Protein AF-A0A934WQ78-F1 (afdb_monomer)

Foldseek 3Di:
DPPAFEWEQDPPPRDIDTDPDQAADPPPRHTDDQQLAKEKEFEEAAPVPQQFWKFKDKQNRTRGTDGGRHIYMYRDHFAKIKIWIHGPPAPAEPIDIDGADNVRRYWYKYWYWDDDPVGIYIYIDGDDPVVRDD

InterPro domains:
  IPR036283 NOB1 zinc finger-like superfamily [SSF144206] (5-31)

pLDDT: mean 84.54, std 11.99, range [36.56, 97.56]

Secondary structure (DSSP, 8-state):
---SEEEEE-TTT--EEEESSSPBPTTT--B----SEEEEEEEPPPTT---PPEEEEETTEEEEEE-TT-EEEEEE-SEEEEEEEEBTTB-EEE-EEEEEBTTB-EEEEEEEEE--SS--EEEEEE--GGGS--

Radius of gyration: 14.73 Å; Cα contacts (8 Å, |Δi|>4): 314; chains: 1; bounding box: 35×26×42 Å

Organism: NCBI:txid2763069

Sequence (134 aa):
MMTGRFRVRCPGCGNVTDINTDIPCPKCGNTLAPMGAEIKLYRMGSPIGVAIGFGVYIDGQPCGHIGNKETVSYSVPFGTHNVRMTAGMSRKCVDMTLTLTPQAPVGYLKAHIKPGFISNTVVIEPAMPQDMPL

Nearest PDB structures (foldseek):
  7pmx-assembly1_A  TM=4.827E-01  e=7.731E-04  Homo sapiens
  7pmw-assembly1_A  TM=5.181E-01  e=2.650E-03  Homo sapiens
  5a9d-assembly1_B  TM=4.648E-01  e=2.964E-03  Mus musculus
  7s8u-assembly1_A  TM=4.771E-01  e=5.188E-03  Equus caballus
  3mn8-assembly4_D  TM=6.178E-01  e=8.065E-02  Drosophila melanogaster

Solvent-accessible surface area (backbone atoms only — not comparable to full-atom values): 7658 Å² total; per-residue (Å²): 131,84,66,54,53,35,32,39,61,37,88,89,77,61,52,66,44,76,49,95,62,87,51,50,37,94,87,77,62,50,78,51,71,80,47,77,17,37,40,38,39,29,29,50,67,50,95,79,72,60,65,70,50,29,42,33,25,52,72,86,39,79,62,55,70,47,44,61,62,34,41,39,32,36,45,35,62,66,44,77,45,40,41,42,55,37,46,84,93,36,76,44,50,47,62,36,75,50,73,31,39,94,92,46,32,66,47,39,32,35,31,40,77,46,85,45,99,90,54,49,29,38,40,44,43,84,46,52,78,90,73,50,71,113

Mean predicted aligned error: 6.13 Å

Structure (mmCIF, N/CA/C/O backbone):
data_AF-A0A934WQ78-F1
#
_entry.id   AF-A0A934WQ78-F1
#
loop_
_atom_site.group_PDB
_atom_site.id
_atom_site.type_symbol
_atom_site.label_atom_id
_atom_site.label_alt_id
_atom_site.label_comp_id
_atom_site.label_asym_id
_atom_site.label_entity_id
_atom_site.label_seq_id
_atom_site.pdbx_PDB_ins_code
_atom_site.Cartn_x
_atom_site.Cartn_y
_atom_site.Cartn_z
_atom_site.occupancy
_atom_site.B_iso_or_equiv
_atom_site.auth_seq_id
_atom_site.auth_comp_id
_atom_site.auth_asym_id
_atom_site.auth_atom_id
_atom_site.pdbx_PDB_model_num
ATOM 1 N N . MET A 1 1 ? 7.149 8.911 15.509 1.00 36.56 1 MET A N 1
ATOM 2 C CA . MET A 1 1 ? 6.614 9.827 14.478 1.00 36.56 1 MET A CA 1
ATOM 3 C C . MET A 1 1 ? 6.468 9.019 13.201 1.00 36.56 1 MET A C 1
ATOM 5 O O . MET A 1 1 ? 7.441 8.395 12.806 1.00 36.56 1 MET A O 1
ATOM 9 N N . MET A 1 2 ? 5.264 8.922 12.633 1.00 42.88 2 MET A N 1
ATOM 10 C CA . MET A 1 2 ? 5.038 8.208 11.371 1.00 42.88 2 MET A CA 1
ATOM 11 C C . MET A 1 2 ? 5.543 9.095 10.226 1.00 42.88 2 MET A C 1
ATOM 13 O O . MET A 1 2 ? 4.845 10.001 9.787 1.00 42.88 2 MET A O 1
ATOM 17 N N . THR A 1 3 ? 6.790 8.907 9.804 1.00 47.00 3 THR A N 1
ATOM 18 C CA . THR A 1 3 ? 7.334 9.532 8.592 1.00 47.00 3 THR A CA 1
ATOM 19 C C . THR A 1 3 ? 6.985 8.615 7.419 1.00 47.00 3 THR A C 1
ATOM 21 O O . THR A 1 3 ? 7.564 7.545 7.257 1.00 47.00 3 THR A O 1
ATOM 24 N N . GLY A 1 4 ? 5.902 8.953 6.717 1.00 57.88 4 GLY A N 1
ATOM 25 C CA . GLY A 1 4 ? 5.322 8.171 5.622 1.00 57.88 4 GLY A CA 1
ATOM 26 C C . GLY A 1 4 ? 3.811 8.394 5.528 1.00 57.88 4 GLY A C 1
ATOM 27 O O . GLY A 1 4 ? 3.162 8.664 6.539 1.00 57.88 4 GLY A O 1
ATOM 28 N N . ARG A 1 5 ? 3.225 8.310 4.325 1.00 77.44 5 ARG A N 1
ATOM 29 C CA . ARG A 1 5 ? 1.763 8.431 4.175 1.00 77.44 5 ARG A CA 1
ATOM 30 C C . ARG A 1 5 ? 1.091 7.200 4.775 1.00 77.44 5 ARG A C 1
ATOM 32 O O . ARG A 1 5 ? 1.365 6.089 4.327 1.00 77.44 5 ARG A O 1
ATOM 39 N N . PHE A 1 6 ? 0.206 7.388 5.750 1.00 84.06 6 PHE A N 1
ATOM 40 C CA . PHE A 1 6 ? -0.588 6.307 6.330 1.00 84.06 6 PHE A CA 1
ATOM 41 C C . PHE A 1 6 ? -1.991 6.319 5.740 1.00 84.06 6 PHE A C 1
ATOM 43 O O . PHE A 1 6 ? -2.720 7.301 5.844 1.00 84.06 6 PHE A O 1
ATOM 50 N N . ARG A 1 7 ? -2.369 5.223 5.097 1.00 87.19 7 ARG A N 1
ATOM 51 C CA . ARG A 1 7 ? -3.597 5.097 4.334 1.00 87.19 7 ARG A CA 1
ATOM 52 C C . ARG A 1 7 ? -4.505 4.058 4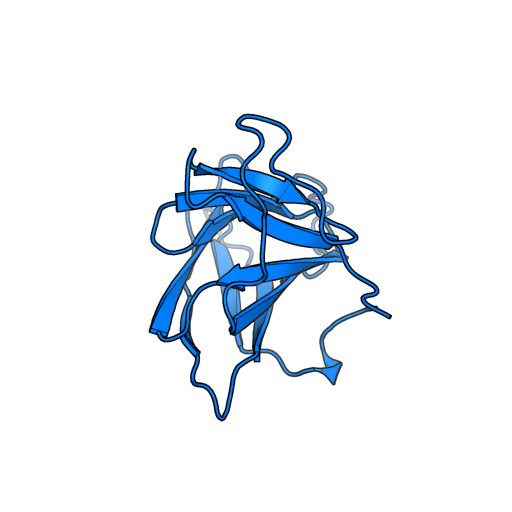.958 1.00 87.19 7 ARG A C 1
ATOM 54 O O . ARG A 1 7 ? -4.098 2.941 5.274 1.00 87.19 7 ARG A O 1
ATOM 61 N N . VAL A 1 8 ? -5.773 4.418 5.080 1.00 85.56 8 VAL A N 1
ATOM 62 C CA . VAL A 1 8 ? -6.810 3.540 5.611 1.00 85.56 8 VAL A CA 1
ATOM 63 C C . VAL A 1 8 ? -7.978 3.476 4.642 1.00 85.56 8 VAL A C 1
ATOM 65 O O . VAL A 1 8 ? -8.374 4.473 4.029 1.00 85.56 8 VAL A O 1
ATOM 68 N N . ARG A 1 9 ? -8.541 2.278 4.499 1.00 85.12 9 ARG A N 1
ATOM 69 C CA . ARG A 1 9 ? -9.822 2.082 3.831 1.00 85.12 9 ARG A CA 1
ATOM 70 C C . ARG A 1 9 ? -10.921 2.122 4.885 1.00 85.12 9 ARG A C 1
ATOM 72 O O . ARG A 1 9 ? -10.943 1.296 5.789 1.00 85.12 9 ARG A O 1
ATOM 79 N N . CYS A 1 10 ? -11.836 3.078 4.765 1.00 85.12 10 CYS A N 1
ATOM 80 C CA . CYS A 1 10 ? -12.954 3.222 5.686 1.00 85.12 10 CYS A CA 1
ATOM 81 C C . CYS A 1 10 ? -13.826 1.956 5.672 1.00 85.12 10 CYS A C 1
ATOM 83 O O . CYS A 1 10 ? -14.354 1.617 4.608 1.00 85.12 10 CYS A O 1
ATOM 85 N N . PRO A 1 11 ? -14.054 1.296 6.821 1.00 81.75 11 PRO A N 1
ATOM 86 C CA . PRO A 1 11 ? -14.881 0.092 6.874 1.00 81.75 11 PRO A CA 1
ATOM 87 C C . PRO A 1 11 ? -16.362 0.379 6.587 1.00 81.75 11 PRO A C 1
ATOM 89 O O . PRO A 1 11 ? -17.069 -0.499 6.111 1.00 81.75 11 PRO A O 1
ATOM 92 N N . GLY A 1 12 ? -16.835 1.607 6.834 1.00 83.31 12 GLY A N 1
ATOM 93 C CA . GLY A 1 12 ? -18.240 1.966 6.624 1.00 83.31 12 GLY A CA 1
ATOM 94 C C . GLY A 1 12 ? -18.614 2.252 5.171 1.00 83.31 12 GLY A C 1
ATOM 95 O O . GLY A 1 12 ? -19.655 1.804 4.709 1.00 83.31 12 GLY A O 1
ATOM 96 N N . CYS A 1 13 ? -17.785 3.009 4.444 1.00 86.06 13 CYS A N 1
ATOM 97 C CA . CYS A 1 13 ? -18.115 3.455 3.081 1.00 86.06 13 CYS A CA 1
ATOM 98 C C . CYS A 1 13 ? -17.091 3.053 2.010 1.00 86.06 13 CYS A C 1
ATOM 100 O O . CYS A 1 13 ? -17.236 3.434 0.846 1.00 86.06 13 CYS A O 1
A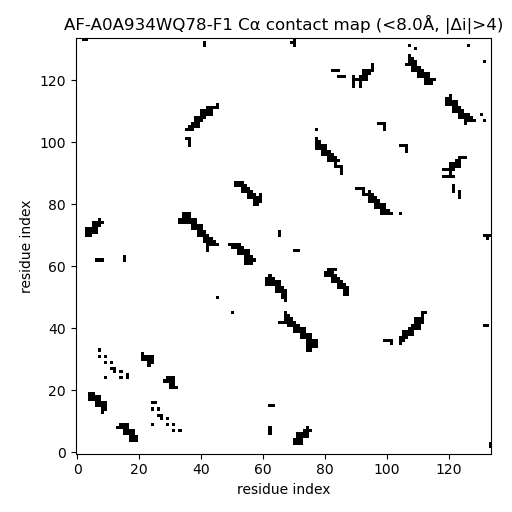TOM 102 N N . GLY A 1 14 ? -16.024 2.345 2.392 1.00 84.75 14 GLY A N 1
ATOM 103 C CA . GLY A 1 14 ? -14.955 1.913 1.490 1.00 84.75 14 GLY A CA 1
ATOM 104 C C . GLY A 1 14 ? -14.039 3.031 0.987 1.00 84.75 14 GLY A C 1
ATOM 105 O O . GLY A 1 14 ? -13.151 2.745 0.186 1.00 84.75 14 GLY A O 1
ATOM 106 N N . ASN A 1 15 ? -14.231 4.283 1.427 1.00 86.88 15 ASN A N 1
ATOM 107 C CA . ASN A 1 15 ? -13.386 5.403 1.020 1.00 86.88 15 ASN A CA 1
ATOM 108 C C . ASN A 1 15 ? -11.943 5.191 1.477 1.00 86.88 15 ASN A C 1
ATOM 110 O O . ASN A 1 15 ? -11.701 4.868 2.637 1.00 86.88 15 ASN A O 1
ATOM 114 N N . VAL A 1 16 ? -10.999 5.428 0.579 1.00 86.12 16 VAL A N 1
ATOM 115 C CA . VAL A 1 16 ? -9.572 5.357 0.873 1.00 86.12 16 VAL A CA 1
ATOM 116 C C . VAL A 1 16 ? -9.080 6.765 1.153 1.00 86.12 16 VAL A C 1
ATOM 118 O O . VAL A 1 16 ? -9.285 7.658 0.335 1.00 86.12 16 VAL A O 1
ATOM 121 N N . THR A 1 17 ? -8.453 6.971 2.305 1.00 84.81 17 THR A N 1
ATOM 122 C CA . THR A 1 17 ? -7.926 8.281 2.683 1.00 84.81 17 THR A CA 1
ATOM 123 C C . THR A 1 17 ? -6.577 8.138 3.357 1.00 84.81 17 THR A C 1
ATOM 125 O O . THR A 1 17 ? -6.329 7.170 4.079 1.00 84.81 17 THR A O 1
ATOM 128 N N . ASP A 1 18 ? -5.724 9.123 3.112 1.00 82.56 18 ASP A N 1
ATOM 129 C CA . ASP A 1 18 ? -4.514 9.312 3.892 1.00 82.56 18 ASP A CA 1
ATOM 130 C C . ASP A 1 18 ? -4.929 9.984 5.211 1.00 82.56 18 ASP A C 1
ATOM 132 O O . ASP A 1 18 ? -5.751 10.907 5.208 1.00 82.56 18 ASP A O 1
ATOM 136 N N . ILE A 1 19 ? -4.428 9.485 6.336 1.00 73.56 19 ILE A N 1
ATOM 137 C CA . ILE A 1 19 ? -4.666 10.042 7.668 1.00 73.56 19 ILE A CA 1
ATOM 138 C C . ILE A 1 19 ? -3.325 10.354 8.321 1.00 73.56 19 ILE A C 1
ATOM 140 O O . ILE A 1 19 ? -2.372 9.590 8.202 1.00 73.56 19 ILE A O 1
ATOM 144 N N . ASN A 1 20 ? -3.269 11.480 9.027 1.00 63.34 20 ASN A N 1
ATOM 145 C CA . ASN A 1 20 ? -2.114 11.844 9.849 1.00 63.34 20 ASN A CA 1
ATOM 146 C C . ASN A 1 20 ? -2.401 11.691 11.354 1.00 63.34 20 ASN A C 1
ATOM 148 O O . ASN A 1 20 ? -1.456 11.664 12.135 1.00 63.34 20 ASN A O 1
ATOM 152 N N . THR A 1 21 ? -3.675 11.564 11.749 1.00 57.00 21 THR A N 1
ATOM 153 C CA . THR A 1 21 ? -4.196 11.391 13.123 1.00 57.00 21 THR A CA 1
ATOM 154 C C . THR A 1 21 ? -5.662 10.901 13.071 1.00 57.00 21 THR A C 1
ATOM 156 O O . THR A 1 21 ? -6.194 10.747 11.969 1.00 57.00 21 THR A O 1
ATOM 159 N N . ASP A 1 22 ? -6.302 10.655 14.228 1.00 61.19 22 ASP A N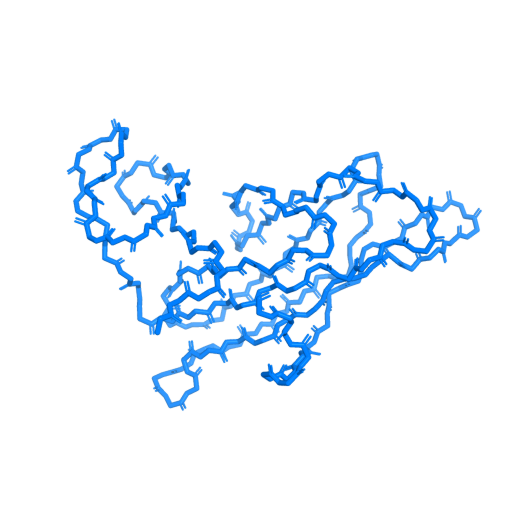 1
ATOM 160 C CA . ASP A 1 22 ? -7.686 10.160 14.439 1.00 61.19 22 ASP A CA 1
ATOM 161 C C . ASP A 1 22 ? -8.795 11.059 13.840 1.00 61.19 22 ASP A C 1
ATOM 163 O O . ASP A 1 22 ? -9.633 11.631 14.540 1.00 61.19 22 ASP A O 1
ATOM 167 N N . ILE A 1 23 ? -8.803 11.218 12.519 1.00 70.94 23 ILE A N 1
ATOM 168 C CA . ILE A 1 23 ? -9.765 12.041 11.788 1.00 70.94 23 ILE A CA 1
ATOM 169 C C . ILE A 1 23 ? -10.908 11.137 11.294 1.00 70.94 23 ILE A C 1
ATOM 171 O O . ILE A 1 23 ? -10.651 10.053 10.755 1.00 70.94 23 ILE A O 1
ATOM 175 N N . PRO A 1 24 ? -12.182 11.546 11.446 1.00 80.75 24 PRO A N 1
ATOM 176 C CA . PRO A 1 24 ? -13.303 10.816 10.870 1.00 80.75 24 PRO A CA 1
ATOM 177 C C . PRO A 1 24 ? -13.200 10.755 9.342 1.00 80.75 24 PRO A C 1
ATOM 179 O O . PRO A 1 24 ? -12.628 11.623 8.686 1.00 80.75 24 PRO A O 1
ATOM 182 N N . CYS A 1 25 ? -13.791 9.724 8.747 1.00 84.00 25 CYS A N 1
ATOM 183 C CA . CYS A 1 25 ? -13.803 9.542 7.307 1.00 84.00 25 CYS A CA 1
ATOM 184 C C . CYS A 1 25 ? -14.403 10.777 6.615 1.00 84.00 25 CYS A C 1
ATOM 186 O O . CYS A 1 25 ? -15.568 11.089 6.870 1.00 84.00 25 CYS A O 1
ATOM 188 N N . PRO A 1 26 ? -13.692 11.421 5.670 1.00 83.06 26 PRO A N 1
ATOM 189 C CA . PRO A 1 26 ? -14.173 12.649 5.033 1.00 83.06 26 PRO A CA 1
ATOM 190 C C . PRO A 1 26 ? -15.435 12.434 4.187 1.00 83.06 26 PRO A C 1
ATOM 192 O O . PRO A 1 26 ? -16.119 13.390 3.843 1.00 83.06 26 PRO A O 1
ATOM 195 N N . LYS A 1 27 ? -15.752 11.178 3.839 1.00 86.31 27 LYS A N 1
ATOM 196 C CA . LYS A 1 27 ? -16.919 10.830 3.024 1.00 86.31 27 LYS A CA 1
ATOM 197 C C . LYS A 1 27 ? -18.172 10.529 3.847 1.00 86.31 27 LYS A C 1
ATOM 199 O O . LYS A 1 27 ? -19.263 10.877 3.416 1.00 86.31 27 LYS A O 1
ATOM 204 N N . CYS A 1 28 ? -18.041 9.832 4.976 1.00 87.94 28 CYS A N 1
ATOM 205 C CA . CYS A 1 28 ? -19.201 9.331 5.726 1.00 87.94 28 CYS A CA 1
ATOM 206 C C . CYS A 1 28 ? -19.179 9.647 7.227 1.00 87.94 28 CYS A C 1
ATOM 208 O O . CYS A 1 28 ? -20.071 9.205 7.938 1.00 87.94 28 CYS A O 1
ATOM 210 N N . GLY A 1 29 ? -18.162 10.353 7.728 1.00 83.44 29 GLY A N 1
ATOM 211 C CA . GLY A 1 29 ? -18.065 10.768 9.131 1.00 83.44 29 GLY A CA 1
ATOM 212 C C . GLY A 1 29 ? -17.684 9.668 10.127 1.00 83.44 29 GLY A C 1
ATOM 213 O O . GLY A 1 29 ? -17.452 9.974 11.291 1.00 83.44 29 GLY A O 1
ATOM 214 N N . ASN A 1 30 ? -17.570 8.405 9.701 1.00 84.31 30 ASN A N 1
ATOM 215 C CA . ASN A 1 30 ? -17.193 7.310 10.601 1.00 84.31 30 ASN A CA 1
ATOM 216 C C . ASN A 1 30 ? -15.765 7.474 11.116 1.00 84.31 30 ASN A C 1
ATOM 218 O O . ASN A 1 30 ? -14.855 7.725 10.325 1.00 84.31 30 ASN A O 1
ATOM 222 N N . THR A 1 31 ? -15.555 7.237 12.407 1.00 78.75 31 THR A N 1
ATOM 223 C CA . THR A 1 31 ? -14.221 7.207 13.013 1.00 78.75 31 THR A CA 1
ATOM 224 C C . THR A 1 31 ? -13.334 6.184 12.310 1.00 78.75 31 THR A C 1
ATOM 226 O O . THR A 1 31 ? -13.708 5.019 12.147 1.00 78.75 31 THR A O 1
ATOM 229 N N . LEU A 1 32 ? -12.157 6.628 11.874 1.00 76.56 32 LEU A N 1
ATOM 230 C CA . LEU A 1 32 ? -11.143 5.772 11.278 1.00 76.56 32 LEU A CA 1
ATOM 231 C C . L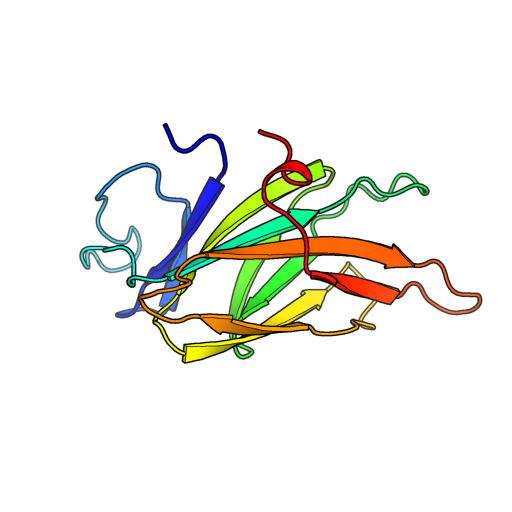EU A 1 32 ? -10.136 5.400 12.361 1.00 76.56 32 LEU A C 1
ATOM 233 O O . LEU A 1 32 ? -9.332 6.231 12.763 1.00 76.56 32 LEU A O 1
ATOM 237 N N . ALA A 1 33 ? -10.193 4.155 12.825 1.00 70.06 33 ALA A N 1
ATOM 238 C CA . ALA A 1 33 ? -9.183 3.591 13.711 1.00 70.06 33 ALA A CA 1
ATOM 239 C C . ALA A 1 33 ? -8.249 2.663 12.913 1.00 70.06 33 ALA A C 1
ATOM 241 O O . ALA A 1 33 ? -8.722 1.970 12.002 1.00 70.06 33 ALA A O 1
ATOM 242 N N . PRO A 1 34 ? -6.945 2.606 13.243 1.00 70.56 34 PRO A N 1
ATOM 243 C CA . PRO A 1 34 ? -6.055 1.582 12.715 1.00 70.56 34 PRO A CA 1
ATOM 244 C C . PRO A 1 34 ? -6.596 0.178 13.023 1.00 70.56 34 PRO A C 1
ATOM 246 O O . PRO A 1 34 ? -6.990 -0.119 14.147 1.00 70.56 34 PRO A O 1
ATOM 249 N N . MET A 1 35 ? -6.598 -0.702 12.025 1.00 79.00 35 MET A N 1
ATOM 250 C CA . MET A 1 35 ? -7.217 -2.034 12.073 1.00 79.00 35 MET A CA 1
ATOM 251 C C . MET A 1 35 ? -6.359 -3.107 12.779 1.00 79.00 35 MET A C 1
ATOM 253 O O . MET A 1 35 ? -6.706 -4.285 12.761 1.00 79.00 35 MET A O 1
ATOM 257 N N . GLY A 1 36 ? -5.261 -2.712 13.428 1.00 82.62 36 GLY A N 1
ATOM 258 C CA . GLY A 1 36 ? -4.396 -3.586 14.230 1.00 82.62 36 GLY A CA 1
ATOM 259 C C . GLY A 1 36 ? -3.137 -4.084 13.517 1.00 82.62 36 GLY A C 1
ATOM 260 O O . GLY A 1 36 ? -2.125 -4.285 14.186 1.00 82.62 36 GLY A O 1
ATOM 261 N N . ALA A 1 37 ? -3.154 -4.204 12.186 1.00 91.75 37 ALA A N 1
ATOM 262 C CA . ALA A 1 37 ? -1.986 -4.557 11.385 1.00 91.75 37 ALA A CA 1
ATOM 263 C C . ALA A 1 37 ? -1.652 -3.483 10.332 1.00 91.75 37 ALA A C 1
ATOM 265 O O . ALA A 1 37 ? -2.476 -2.627 9.981 1.00 91.75 37 ALA A O 1
ATOM 266 N N . GLU A 1 38 ? -0.413 -3.515 9.844 1.00 93.31 38 GLU A N 1
ATOM 267 C CA . GLU A 1 38 ? 0.127 -2.536 8.904 1.00 93.31 38 GLU A CA 1
ATOM 268 C C . GLU A 1 38 ? 0.916 -3.215 7.778 1.00 93.31 38 GLU A C 1
ATOM 270 O O . GLU A 1 38 ? 1.776 -4.059 8.019 1.00 93.31 38 GLU A O 1
ATOM 275 N N . ILE A 1 39 ? 0.674 -2.799 6.536 1.00 95.00 39 ILE A N 1
ATOM 276 C CA . ILE A 1 39 ? 1.525 -3.128 5.388 1.00 95.00 39 ILE A CA 1
ATOM 277 C C . ILE A 1 39 ? 2.291 -1.866 5.003 1.00 95.00 39 ILE A C 1
ATOM 279 O O . ILE A 1 39 ? 1.693 -0.903 4.530 1.00 95.00 39 ILE A O 1
ATOM 283 N N . LYS A 1 40 ? 3.611 -1.861 5.180 1.00 94.56 40 LYS A N 1
ATOM 284 C CA . LYS A 1 40 ? 4.501 -0.807 4.685 1.00 94.56 40 LYS A CA 1
ATOM 285 C C . LYS A 1 40 ? 5.010 -1.194 3.308 1.00 94.56 40 LYS A C 1
ATOM 287 O O . LYS A 1 40 ? 5.734 -2.176 3.169 1.00 94.56 40 LYS A O 1
ATOM 292 N N . LEU A 1 41 ? 4.633 -0.421 2.299 1.00 94.69 41 LEU A N 1
ATOM 293 C CA . LEU A 1 41 ? 5.005 -0.652 0.912 1.00 94.69 41 LEU A CA 1
ATOM 294 C C . LEU A 1 41 ? 5.898 0.483 0.418 1.00 94.69 41 LEU A C 1
ATOM 296 O O . LEU A 1 41 ? 5.449 1.622 0.307 1.00 94.69 41 LEU A O 1
ATOM 300 N N . TYR A 1 42 ? 7.138 0.155 0.074 1.00 93.69 42 TYR A N 1
ATOM 301 C CA . TYR A 1 42 ? 8.067 1.064 -0.586 1.00 93.69 42 TYR A CA 1
ATOM 302 C C . TYR A 1 42 ? 8.086 0.809 -2.093 1.00 93.69 42 TYR A C 1
ATOM 304 O O . TYR A 1 42 ? 8.373 -0.297 -2.555 1.00 93.69 42 TYR A O 1
ATOM 312 N N . ARG A 1 43 ? 7.827 1.841 -2.896 1.00 90.31 43 ARG A N 1
ATOM 313 C CA . ARG A 1 43 ? 8.062 1.777 -4.338 1.00 90.31 43 ARG A CA 1
ATOM 314 C C . ARG A 1 43 ? 9.484 2.222 -4.650 1.00 90.31 43 ARG A C 1
ATOM 316 O O . ARG A 1 43 ? 9.799 3.410 -4.614 1.00 90.31 43 ARG A O 1
ATOM 323 N N . MET A 1 44 ? 10.307 1.275 -5.083 1.00 89.12 44 MET A N 1
ATOM 324 C CA . MET A 1 44 ? 11.654 1.547 -5.563 1.00 89.12 44 MET A CA 1
ATOM 325 C C . MET A 1 44 ? 11.632 2.471 -6.785 1.00 89.12 44 MET A C 1
ATOM 327 O O . MET A 1 44 ? 10.713 2.449 -7.611 1.00 89.12 44 MET A O 1
ATOM 331 N N . GLY A 1 45 ? 12.678 3.289 -6.896 1.00 82.62 45 GLY A N 1
ATOM 332 C CA . GLY A 1 45 ? 12.879 4.166 -8.041 1.00 82.62 45 GLY A CA 1
ATOM 333 C C . GLY A 1 45 ? 12.899 3.390 -9.360 1.00 82.62 45 GLY A C 1
ATOM 334 O O . GLY A 1 45 ? 13.534 2.344 -9.461 1.00 82.62 45 GLY A O 1
ATOM 335 N N . SER A 1 46 ? 12.226 3.914 -10.383 1.00 72.38 46 SER A N 1
ATOM 336 C CA . SER A 1 46 ? 12.284 3.323 -11.721 1.00 72.38 46 SER A CA 1
ATOM 337 C C . SER A 1 46 ? 13.618 3.646 -12.415 1.00 72.38 46 SER A C 1
ATOM 339 O O . SER A 1 46 ? 13.942 4.829 -12.548 1.00 72.38 46 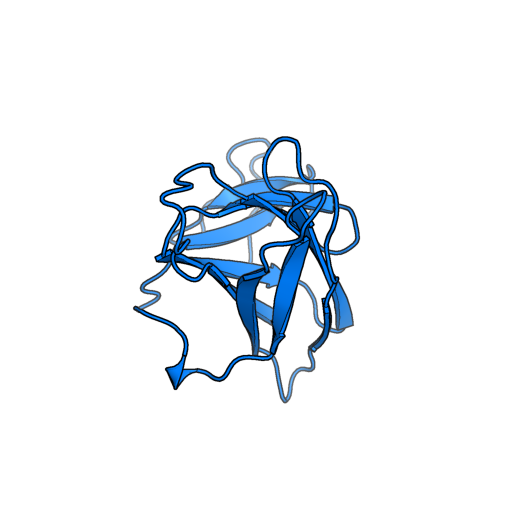SER A O 1
ATOM 341 N N . PRO A 1 47 ? 14.366 2.647 -12.926 1.00 64.56 47 PRO A N 1
ATOM 342 C CA . PRO A 1 47 ? 15.596 2.883 -13.688 1.00 64.56 47 PRO A CA 1
ATOM 343 C C . PRO A 1 47 ? 15.335 3.495 -15.076 1.00 64.56 47 PRO A C 1
ATOM 345 O O . PRO A 1 47 ? 16.262 3.953 -15.731 1.00 64.56 47 PRO A O 1
ATOM 348 N N . ILE A 1 48 ? 14.075 3.519 -15.521 1.00 64.62 48 ILE A N 1
ATOM 349 C CA . ILE A 1 48 ? 13.649 3.974 -16.854 1.00 64.62 48 ILE A CA 1
ATOM 350 C C . ILE A 1 48 ? 12.865 5.299 -16.809 1.00 64.62 48 ILE A C 1
ATOM 352 O O . ILE A 1 48 ? 12.086 5.590 -17.710 1.00 64.62 48 ILE A O 1
ATOM 356 N N . GLY A 1 49 ? 13.002 6.087 -15.735 1.00 60.12 49 GLY A N 1
ATOM 357 C CA . GLY A 1 49 ? 12.383 7.419 -15.630 1.00 60.12 49 GLY A CA 1
ATOM 358 C C . GLY A 1 49 ? 10.850 7.430 -15.526 1.00 60.12 49 GLY A C 1
ATOM 359 O O . GLY A 1 49 ? 10.229 8.483 -15.646 1.00 60.12 49 GLY A O 1
ATOM 360 N N . VAL A 1 50 ? 10.209 6.278 -15.287 1.00 64.12 50 VAL A N 1
ATOM 361 C CA . VAL A 1 50 ? 8.743 6.186 -15.178 1.00 64.12 50 VAL A CA 1
ATOM 362 C C . VAL A 1 50 ? 8.277 6.779 -13.845 1.00 64.12 50 VAL A C 1
ATOM 364 O O . VAL A 1 50 ? 8.313 6.120 -12.804 1.00 64.12 50 VAL A O 1
ATOM 367 N N . ALA A 1 51 ? 7.805 8.026 -13.902 1.00 62.62 51 ALA A N 1
ATOM 368 C CA . ALA A 1 51 ? 7.260 8.775 -12.767 1.00 62.62 51 ALA A CA 1
ATOM 369 C C . ALA A 1 51 ? 5.765 8.502 -12.490 1.00 62.62 51 ALA A C 1
ATOM 371 O O . ALA A 1 51 ? 5.220 9.003 -11.511 1.00 62.62 51 ALA A O 1
ATOM 372 N N . ILE A 1 52 ? 5.089 7.698 -13.321 1.00 73.19 52 ILE A N 1
ATOM 373 C CA . ILE A 1 52 ? 3.647 7.414 -13.185 1.00 73.19 52 ILE A CA 1
ATOM 374 C C . ILE A 1 52 ? 3.382 6.637 -11.892 1.00 73.19 52 ILE A C 1
ATOM 376 O O . ILE A 1 52 ? 4.086 5.666 -11.623 1.00 73.19 52 ILE A O 1
ATOM 380 N N . GLY A 1 53 ? 2.383 7.044 -11.102 1.00 80.50 53 GLY A N 1
ATOM 381 C CA . GLY A 1 53 ? 1.944 6.363 -9.875 1.00 80.50 53 GLY A CA 1
ATOM 382 C C . GLY A 1 53 ? 1.496 4.916 -10.118 1.00 80.50 53 GLY A C 1
ATOM 383 O O . GLY A 1 53 ? 0.932 4.615 -11.168 1.00 80.50 53 GLY A O 1
ATOM 384 N N . PHE A 1 54 ? 1.741 4.014 -9.166 1.00 88.19 54 PHE A N 1
ATOM 385 C CA . PHE A 1 54 ? 1.233 2.640 -9.248 1.00 88.19 54 PHE A CA 1
ATOM 386 C C . PHE A 1 54 ? -0.048 2.524 -8.439 1.00 88.19 54 PHE A C 1
ATOM 388 O O . PHE A 1 54 ? -0.054 2.905 -7.271 1.00 88.19 54 PHE A O 1
ATOM 395 N N . GLY A 1 55 ? -1.113 2.002 -9.043 1.00 91.50 55 GLY A N 1
ATOM 396 C CA . GLY A 1 55 ? -2.343 1.681 -8.326 1.00 91.50 55 GLY A CA 1
ATOM 397 C C . GLY A 1 55 ? -2.108 0.472 -7.430 1.00 91.50 55 GLY A C 1
ATOM 398 O O . GLY A 1 55 ? -1.593 -0.540 -7.907 1.00 91.50 55 GLY A O 1
ATOM 399 N N . VAL A 1 56 ? -2.461 0.582 -6.154 1.00 93.94 56 VAL A N 1
ATOM 400 C CA . VAL A 1 56 ? -2.301 -0.469 -5.144 1.00 93.94 56 VAL A CA 1
ATOM 401 C C . VAL A 1 56 ? -3.653 -1.099 -4.865 1.00 93.94 56 VAL A C 1
ATOM 403 O O . VAL A 1 56 ? -4.652 -0.396 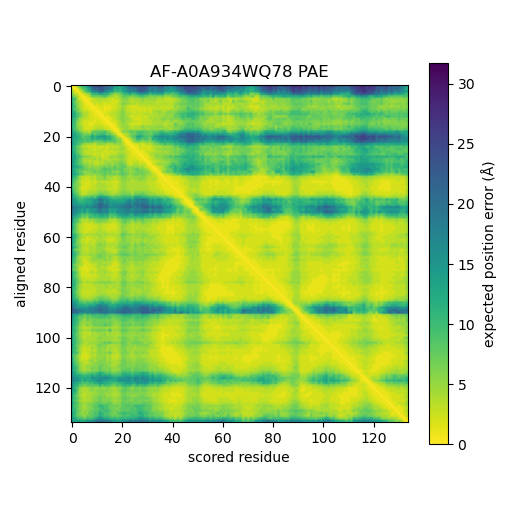-4.717 1.00 93.94 56 VAL A O 1
ATOM 406 N N . TYR A 1 57 ? -3.671 -2.423 -4.781 1.00 94.69 57 TYR A N 1
ATOM 407 C CA . TYR A 1 57 ? -4.836 -3.213 -4.427 1.00 94.69 57 TYR A CA 1
ATOM 408 C C . TYR A 1 57 ? -4.474 -4.142 -3.277 1.00 94.69 57 TYR A C 1
ATOM 410 O O . TYR A 1 57 ? -3.452 -4.825 -3.340 1.00 94.69 57 TYR A O 1
ATOM 418 N N . ILE A 1 58 ? -5.322 -4.179 -2.254 1.00 95.56 58 ILE A N 1
ATOM 419 C CA . ILE A 1 58 ? -5.223 -5.128 -1.145 1.00 95.56 58 ILE A CA 1
ATOM 420 C C . ILE A 1 58 ? -6.520 -5.929 -1.131 1.00 95.56 58 ILE A C 1
ATOM 422 O O . ILE A 1 58 ? -7.606 -5.349 -1.146 1.00 95.56 58 ILE A O 1
ATOM 426 N N . ASP A 1 59 ? -6.410 -7.253 -1.192 1.00 95.31 59 ASP A N 1
ATOM 427 C CA . ASP A 1 59 ? -7.539 -8.190 -1.265 1.00 95.31 59 ASP A CA 1
ATOM 428 C C . ASP A 1 59 ? -8.507 -7.857 -2.416 1.00 95.31 59 ASP A C 1
ATOM 430 O O . ASP A 1 59 ? -9.733 -7.887 -2.294 1.00 95.31 59 ASP A O 1
ATOM 434 N N . GLY A 1 60 ? -7.934 -7.457 -3.556 1.00 91.81 60 GLY A N 1
ATOM 435 C CA . GLY A 1 60 ? -8.668 -7.039 -4.753 1.00 91.81 60 GLY A CA 1
ATOM 436 C C . GLY A 1 60 ? -9.334 -5.661 -4.659 1.00 91.81 60 GLY A C 1
ATOM 437 O O . GLY A 1 60 ? -9.920 -5.205 -5.640 1.00 91.81 60 GLY A O 1
ATOM 438 N N . GLN A 1 61 ? -9.234 -4.968 -3.522 1.00 91.94 61 GLN A N 1
ATOM 439 C CA . GLN A 1 61 ? -9.844 -3.657 -3.310 1.00 91.94 61 GLN A CA 1
ATOM 440 C C . GLN A 1 61 ? -8.841 -2.539 -3.594 1.00 91.94 61 GLN A C 1
ATOM 442 O O . GLN A 1 61 ? -7.698 -2.631 -3.148 1.00 91.94 61 GLN A O 1
ATOM 447 N N . PRO A 1 62 ? -9.231 -1.473 -4.315 1.00 91.94 62 PRO A N 1
ATOM 448 C CA . PRO A 1 62 ? -8.326 -0.371 -4.605 1.00 91.94 62 PRO A CA 1
ATOM 449 C C . PRO A 1 62 ? -7.971 0.380 -3.319 1.00 91.94 62 PRO A C 1
ATOM 451 O O . PRO A 1 62 ? -8.848 0.753 -2.542 1.00 91.94 62 PRO A O 1
ATOM 454 N N . CYS A 1 63 ? -6.683 0.651 -3.137 1.00 91.25 63 CYS A N 1
ATOM 455 C CA . CYS A 1 63 ? -6.102 1.358 -1.999 1.00 91.25 63 CYS A CA 1
ATOM 456 C C . CYS A 1 63 ? -5.317 2.599 -2.459 1.00 91.25 63 CYS A C 1
ATOM 458 O O . CYS A 1 63 ? -4.356 3.013 -1.823 1.00 91.25 63 CYS A O 1
ATOM 460 N N . GLY A 1 64 ? -5.714 3.227 -3.566 1.00 89.56 64 GLY A N 1
ATOM 461 C CA . GLY A 1 64 ? -5.073 4.442 -4.077 1.00 89.56 64 GLY A CA 1
ATOM 462 C C . GLY A 1 64 ? -3.751 4.178 -4.803 1.00 89.56 64 GLY A C 1
ATOM 463 O O . GLY A 1 64 ? -3.498 3.069 -5.266 1.00 89.56 64 GLY A O 1
ATOM 464 N N . HIS A 1 65 ? -2.928 5.218 -4.946 1.00 89.88 65 HIS A N 1
ATOM 465 C CA . HIS A 1 65 ? -1.679 5.159 -5.710 1.00 89.88 65 HIS A CA 1
ATOM 466 C C . HIS A 1 65 ? -0.444 5.362 -4.828 1.00 89.88 65 HIS A C 1
ATOM 468 O O . HIS A 1 65 ? -0.536 6.004 -3.779 1.00 89.88 65 HIS A O 1
ATOM 474 N N . ILE A 1 66 ? 0.698 4.845 -5.285 1.00 89.38 66 ILE A N 1
ATOM 475 C CA . ILE A 1 66 ? 2.030 5.103 -4.727 1.00 89.38 66 ILE A CA 1
ATOM 476 C C . ILE A 1 66 ? 2.971 5.672 -5.796 1.00 89.38 66 ILE A C 1
ATOM 478 O O . ILE A 1 66 ? 3.101 5.145 -6.910 1.00 89.38 66 ILE A O 1
ATOM 482 N N . GLY A 1 67 ? 3.604 6.788 -5.466 1.00 87.88 67 GLY A N 1
ATOM 483 C CA . GLY A 1 67 ? 4.552 7.528 -6.284 1.00 87.88 67 GLY A CA 1
ATOM 484 C C . GLY A 1 67 ? 5.943 6.903 -6.320 1.00 87.88 67 GLY A C 1
ATOM 485 O O . GLY A 1 67 ? 6.254 5.934 -5.633 1.00 87.88 67 GLY A O 1
ATOM 486 N N . ASN A 1 68 ? 6.792 7.439 -7.191 1.00 86.75 68 ASN A N 1
ATOM 487 C CA . ASN A 1 68 ? 8.166 6.974 -7.351 1.00 86.75 68 ASN A CA 1
ATOM 488 C C . ASN A 1 68 ? 9.003 7.293 -6.101 1.00 86.75 68 ASN A C 1
ATOM 490 O O . ASN A 1 68 ? 8.994 8.439 -5.661 1.00 86.75 68 ASN A O 1
ATOM 494 N N . LYS A 1 69 ? 9.760 6.312 -5.586 1.00 88.12 69 LYS A N 1
ATOM 495 C CA . LYS A 1 69 ? 10.554 6.434 -4.348 1.00 88.12 69 LYS A CA 1
ATOM 496 C C . LYS A 1 69 ? 9.723 6.805 -3.108 1.00 88.12 69 LYS A C 1
ATOM 498 O O . LYS A 1 69 ? 10.245 7.415 -2.185 1.00 88.12 69 LYS A O 1
ATOM 503 N N . GLU A 1 70 ? 8.440 6.457 -3.096 1.00 88.44 70 GLU A N 1
ATOM 504 C CA . GLU A 1 70 ? 7.539 6.732 -1.976 1.00 88.44 70 GLU A CA 1
ATOM 505 C C . GLU A 1 70 ? 7.351 5.478 -1.116 1.00 88.44 70 GLU A C 1
ATOM 507 O O . GLU A 1 70 ? 7.286 4.365 -1.646 1.00 88.44 70 GLU A O 1
ATOM 512 N N . THR A 1 71 ? 7.218 5.673 0.197 1.00 91.81 71 THR A N 1
ATOM 513 C CA . THR A 1 71 ? 6.761 4.658 1.152 1.00 91.81 71 THR A CA 1
ATOM 514 C C . THR A 1 71 ? 5.352 5.016 1.620 1.00 91.81 71 THR A C 1
ATOM 516 O O . THR A 1 71 ? 5.106 6.133 2.080 1.00 91.81 71 THR A O 1
ATOM 519 N N . VAL A 1 72 ? 4.422 4.066 1.512 1.00 91.44 72 VAL A N 1
ATOM 520 C CA . VAL A 1 72 ? 3.044 4.205 2.004 1.00 91.44 72 VAL A CA 1
ATOM 521 C C . VAL A 1 72 ? 2.734 3.054 2.948 1.00 91.44 72 VAL A C 1
ATOM 523 O O . VAL A 1 72 ? 3.008 1.892 2.649 1.00 91.44 72 VAL A O 1
ATOM 526 N N . SER A 1 73 ? 2.137 3.389 4.079 1.00 92.19 73 SER A N 1
ATOM 527 C CA . SER A 1 73 ? 1.626 2.456 5.070 1.00 92.19 73 SER A CA 1
ATOM 528 C C . SER A 1 73 ? 0.138 2.226 4.859 1.00 92.19 73 SER A C 1
ATOM 530 O O . SER A 1 73 ? -0.602 3.183 4.664 1.00 92.19 73 SER A O 1
ATOM 532 N N . TYR A 1 74 ? -0.321 0.983 4.945 1.00 92.38 74 TYR A N 1
ATOM 533 C CA . TYR A 1 74 ? -1.731 0.618 4.825 1.00 92.38 74 TYR A CA 1
ATOM 534 C C . TYR A 1 74 ? -2.200 -0.054 6.102 1.00 92.38 74 TYR A C 1
ATOM 536 O O . TYR A 1 74 ? -1.626 -1.067 6.500 1.00 92.38 74 TYR A O 1
ATOM 544 N N . SER A 1 75 ? -3.254 0.471 6.722 1.00 90.88 75 SER A N 1
ATOM 545 C CA . SER A 1 75 ? -3.888 -0.214 7.846 1.00 90.88 75 SER A CA 1
ATOM 546 C C . SER A 1 75 ? -4.819 -1.314 7.355 1.00 90.88 75 SER A C 1
ATOM 548 O O . SER A 1 75 ? -5.707 -1.056 6.538 1.00 90.88 75 SER A O 1
ATOM 550 N N . VAL A 1 76 ? -4.619 -2.525 7.868 1.00 92.19 76 VAL A N 1
ATOM 551 C CA . VAL A 1 76 ? -5.376 -3.732 7.514 1.00 92.19 76 VAL A CA 1
ATOM 552 C C . VAL A 1 76 ? -5.688 -4.538 8.782 1.00 92.19 76 VAL A C 1
ATOM 554 O O . VAL A 1 76 ? -5.012 -4.351 9.799 1.00 92.19 76 VAL A O 1
ATOM 557 N N . PRO A 1 77 ? -6.734 -5.383 8.789 1.00 92.25 77 PRO A N 1
ATOM 558 C CA . PRO A 1 77 ? -6.968 -6.286 9.912 1.00 92.25 77 PRO A CA 1
ATOM 559 C C . PRO A 1 77 ? -5.841 -7.322 10.028 1.00 92.25 77 PRO A C 1
ATOM 561 O O . PRO A 1 77 ? -5.043 -7.489 9.116 1.00 92.25 77 PRO A O 1
ATOM 564 N N . PHE A 1 78 ? -5.768 -8.048 11.143 1.00 95.19 78 PHE A N 1
ATOM 565 C CA . PHE A 1 78 ? -4.941 -9.257 11.184 1.00 95.19 78 PHE A CA 1
ATOM 566 C C . PHE A 1 78 ? -5.493 -10.309 10.222 1.00 95.19 78 PHE A C 1
ATOM 568 O O . PHE A 1 78 ? -6.710 -10.462 10.090 1.00 95.19 78 PHE A O 1
ATOM 575 N N . GLY A 1 79 ? -4.604 -11.070 9.591 1.00 96.06 79 GLY A N 1
ATOM 576 C CA . GLY A 1 79 ? -4.996 -12.082 8.622 1.00 96.06 79 GLY A CA 1
ATOM 577 C C . GLY A 1 79 ? -4.025 -12.209 7.461 1.00 96.06 79 GLY A C 1
ATOM 578 O O . GLY A 1 79 ? -2.913 -11.685 7.476 1.00 96.06 79 GLY A O 1
ATOM 579 N N . THR A 1 80 ? -4.455 -12.970 6.459 1.00 97.56 80 THR A N 1
ATOM 580 C CA . THR A 1 80 ? -3.713 -13.142 5.210 1.00 97.56 80 THR A CA 1
ATOM 581 C C . THR A 1 80 ? -4.227 -12.145 4.187 1.00 97.56 80 THR A C 1
ATOM 583 O O . THR A 1 80 ? -5.423 -12.132 3.906 1.00 97.56 80 THR A O 1
ATOM 586 N N . HIS A 1 81 ? -3.318 -11.354 3.627 1.00 96.81 81 HIS A N 1
ATOM 587 C CA . HIS A 1 81 ? -3.621 -10.318 2.650 1.00 96.81 81 HIS A CA 1
ATOM 588 C C . HIS A 1 81 ? -2.897 -10.580 1.342 1.00 96.81 81 HIS A C 1
ATOM 590 O O . HIS A 1 81 ? -1.719 -10.946 1.339 1.00 96.81 81 HIS A O 1
ATOM 596 N N . ASN A 1 82 ? -3.588 -10.344 0.233 1.00 97.50 82 ASN A N 1
ATOM 597 C CA . ASN A 1 82 ? -2.990 -10.318 -1.092 1.00 97.50 82 ASN A CA 1
ATOM 598 C C . ASN A 1 82 ? -2.780 -8.870 -1.542 1.00 97.50 82 ASN A C 1
ATOM 600 O O . ASN A 1 82 ? -3.722 -8.082 -1.589 1.00 97.50 82 ASN A O 1
ATOM 604 N N . VAL A 1 83 ? -1.546 -8.529 -1.894 1.00 96.81 83 VAL A N 1
ATOM 605 C CA . VAL A 1 83 ? -1.149 -7.212 -2.384 1.00 96.81 83 VAL A CA 1
ATOM 606 C C . VAL A 1 83 ? -0.821 -7.318 -3.864 1.00 96.81 83 VAL A C 1
ATOM 608 O O . VAL A 1 83 ? 0.024 -8.112 -4.282 1.00 96.81 83 VAL A O 1
ATOM 611 N N . ARG A 1 84 ? -1.471 -6.466 -4.651 1.00 94.94 84 ARG A N 1
ATOM 612 C CA . ARG A 1 84 ? -1.262 -6.325 -6.090 1.00 94.94 84 ARG A CA 1
ATOM 613 C C . ARG A 1 84 ? -1.003 -4.870 -6.436 1.00 94.94 84 ARG A C 1
ATOM 615 O O . ARG A 1 84 ? -1.557 -3.953 -5.832 1.00 94.94 84 ARG A O 1
ATOM 622 N N . MET A 1 85 ? -0.200 -4.655 -7.469 1.00 92.31 85 MET A N 1
ATOM 623 C CA . MET A 1 85 ? 0.072 -3.334 -8.010 1.00 92.31 85 MET A CA 1
ATOM 624 C C . MET A 1 85 ? -0.149 -3.292 -9.516 1.00 92.31 85 MET A C 1
ATOM 626 O O . MET A 1 85 ? -0.011 -4.287 -10.220 1.00 92.31 85 MET A O 1
ATOM 630 N N . THR A 1 86 ? -0.486 -2.114 -10.023 1.00 88.25 86 THR A N 1
ATOM 631 C CA . THR A 1 86 ? -0.677 -1.866 -11.457 1.00 88.25 86 THR A CA 1
ATOM 632 C C . THR A 1 86 ? 0.056 -0.596 -11.860 1.00 88.25 86 THR A C 1
ATOM 634 O O . THR A 1 86 ? 0.093 0.365 -11.094 1.00 88.25 86 THR A O 1
ATOM 637 N N . ALA A 1 87 ? 0.653 -0.578 -13.052 1.00 80.06 87 ALA A N 1
ATOM 638 C CA . ALA A 1 87 ? 1.451 0.549 -13.529 1.00 80.06 87 ALA A CA 1
ATOM 639 C C . ALA A 1 87 ? 1.060 0.922 -14.966 1.00 80.06 87 ALA A C 1
ATOM 641 O O . ALA A 1 87 ? 1.521 0.306 -15.929 1.00 80.06 87 ALA A O 1
ATOM 642 N N . GLY A 1 88 ? 0.221 1.951 -15.126 1.00 71.69 88 GLY A N 1
ATOM 643 C CA . GLY A 1 88 ? -0.226 2.426 -16.442 1.00 71.69 88 GLY A CA 1
ATOM 644 C C . GLY A 1 88 ? -0.805 1.298 -17.309 1.00 71.69 88 GLY A C 1
ATOM 645 O O . GLY A 1 88 ? -1.649 0.528 -16.859 1.00 71.69 88 GLY A O 1
ATOM 646 N N . MET A 1 89 ? -0.328 1.169 -18.552 1.00 60.88 89 MET A N 1
ATOM 647 C CA . MET A 1 89 ? -0.748 0.092 -19.465 1.00 60.88 89 MET A CA 1
ATOM 648 C C . MET A 1 89 ? -0.131 -1.282 -19.137 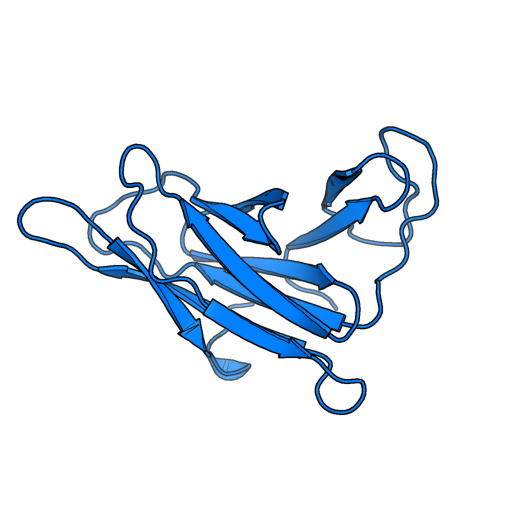1.00 60.88 89 MET A C 1
ATOM 650 O O . MET A 1 89 ? -0.557 -2.294 -19.693 1.00 60.88 89 MET A O 1
ATOM 654 N N .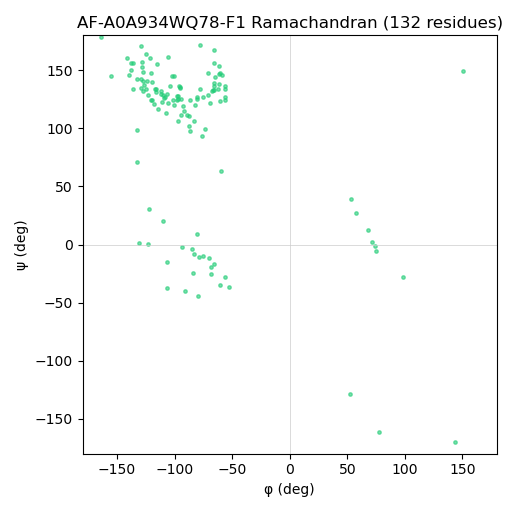 SER A 1 90 ? 0.854 -1.352 -18.233 1.00 61.84 90 SER A N 1
ATOM 655 C CA . SER A 1 90 ? 1.453 -2.618 -17.796 1.00 61.84 90 SER A CA 1
ATOM 656 C C . SER A 1 90 ? 0.589 -3.253 -16.706 1.00 61.84 90 SER A C 1
ATOM 658 O O . SER A 1 90 ? 0.564 -2.803 -15.560 1.00 61.84 90 SER A O 1
ATOM 660 N N . ARG A 1 91 ? -0.132 -4.319 -17.074 1.00 62.22 91 ARG A N 1
ATOM 661 C CA . ARG A 1 91 ? -1.022 -5.071 -16.168 1.00 62.22 91 ARG A CA 1
ATOM 662 C C . ARG A 1 91 ? -0.366 -6.281 -15.498 1.00 62.22 91 ARG A C 1
ATOM 664 O O . ARG A 1 91 ? -1.025 -6.966 -14.722 1.00 62.22 91 ARG A O 1
ATOM 671 N N . LYS A 1 92 ? 0.899 -6.584 -15.812 1.00 84.12 92 LYS A N 1
ATOM 672 C CA . LYS A 1 92 ? 1.594 -7.742 -15.237 1.00 84.12 92 LYS A CA 1
ATOM 673 C C . LYS A 1 92 ? 2.149 -7.384 -13.866 1.00 84.12 92 LYS A C 1
ATOM 675 O O . LYS A 1 92 ? 2.984 -6.489 -13.749 1.00 84.12 92 LYS A O 1
ATOM 680 N N . CYS A 1 93 ? 1.687 -8.114 -12.862 1.00 87.56 93 CYS A N 1
ATOM 681 C CA . CYS A 1 93 ? 2.124 -8.004 -11.483 1.00 87.56 93 CYS A CA 1
ATOM 682 C C . CYS A 1 93 ? 2.477 -9.397 -10.966 1.00 87.56 93 CYS A C 1
ATOM 684 O O . CYS A 1 93 ? 1.728 -10.347 -11.203 1.00 87.56 93 CYS A O 1
ATOM 686 N N . VAL A 1 94 ? 3.612 -9.510 -10.281 1.00 92.19 94 VAL A N 1
ATOM 687 C CA . VAL A 1 94 ? 3.857 -10.613 -9.352 1.00 92.19 94 VAL A CA 1
ATOM 688 C C . VAL A 1 94 ? 3.292 -10.161 -8.014 1.00 92.19 94 VAL A C 1
ATOM 690 O O . VAL A 1 94 ? 3.875 -9.302 -7.352 1.00 92.19 94 VAL A O 1
ATOM 693 N N . ASP A 1 95 ? 2.111 -10.679 -7.688 1.00 92.62 95 ASP A N 1
ATOM 694 C CA . ASP A 1 95 ? 1.430 -10.371 -6.435 1.00 92.62 95 ASP A CA 1
ATOM 695 C C . ASP A 1 95 ? 2.216 -10.919 -5.244 1.00 92.62 95 ASP A C 1
ATOM 697 O O . ASP A 1 95 ? 2.954 -11.900 -5.359 1.00 92.62 95 ASP A O 1
ATOM 701 N N . MET A 1 96 ? 1.994 -10.310 -4.085 1.00 95.69 96 MET A N 1
ATOM 702 C CA . MET A 1 96 ? 2.537 -10.781 -2.823 1.00 95.69 96 MET A CA 1
ATOM 703 C C . MET A 1 96 ? 1.410 -11.172 -1.882 1.00 95.69 96 MET A C 1
ATOM 705 O O . MET A 1 96 ? 0.464 -10.410 -1.699 1.00 95.69 96 MET A O 1
ATOM 709 N N . THR A 1 97 ? 1.541 -12.325 -1.239 1.00 96.94 97 THR A N 1
ATOM 710 C CA . THR A 1 97 ? 0.662 -12.727 -0.143 1.00 96.94 97 THR A CA 1
ATOM 711 C C . THR A 1 97 ? 1.464 -12.737 1.147 1.00 96.94 97 THR A C 1
ATOM 713 O O . THR A 1 97 ? 2.558 -13.296 1.190 1.00 96.94 97 THR A O 1
ATOM 716 N N . LEU A 1 98 ? 0.920 -12.131 2.196 1.00 95.31 98 LEU A N 1
ATOM 717 C CA . LEU A 1 98 ? 1.535 -12.097 3.518 1.00 95.31 98 LEU A CA 1
ATOM 718 C C . LEU A 1 98 ? 0.497 -12.329 4.611 1.00 95.31 98 LEU A C 1
ATOM 720 O O . LEU A 1 98 ? -0.664 -11.956 4.458 1.00 95.31 98 LEU A O 1
ATOM 724 N N . THR A 1 99 ? 0.931 -12.922 5.719 1.00 96.56 99 THR A N 1
ATOM 725 C CA . THR A 1 99 ? 0.099 -13.156 6.903 1.00 96.56 99 THR A CA 1
ATOM 726 C C . THR A 1 99 ? 0.586 -12.270 8.041 1.00 96.56 99 THR A C 1
ATOM 728 O O . THR A 1 99 ? 1.748 -12.351 8.432 1.00 96.56 99 THR A O 1
ATOM 731 N N . LEU A 1 100 ? -0.306 -11.433 8.568 1.00 96.50 100 LEU A N 1
ATOM 732 C CA . LEU A 1 100 ? -0.046 -10.521 9.678 1.00 96.50 100 LEU A CA 1
ATOM 733 C C . LEU A 1 100 ? -0.732 -11.042 10.935 1.00 96.50 100 LEU A C 1
ATOM 735 O O . LEU A 1 100 ? -1.927 -11.350 10.923 1.00 96.50 100 LEU A O 1
ATOM 739 N N . THR A 1 101 ? 0.021 -11.126 12.025 1.00 95.81 101 THR A N 1
ATOM 740 C CA . THR A 1 101 ? -0.454 -11.635 13.318 1.00 95.81 101 THR A CA 1
ATOM 741 C C . THR A 1 101 ? -0.215 -10.599 14.413 1.00 95.81 101 THR A C 1
ATOM 743 O O . THR A 1 101 ? 0.598 -9.696 14.225 1.00 95.81 101 THR A O 1
ATOM 746 N N . PRO A 1 102 ? -0.849 -10.718 15.590 1.00 94.06 102 PRO A N 1
ATOM 747 C CA . PRO A 1 102 ? -0.549 -9.832 16.716 1.00 94.06 102 PRO A CA 1
ATOM 748 C C . PRO A 1 102 ? 0.936 -9.821 17.124 1.00 94.06 102 PRO A C 1
ATOM 750 O O . PRO A 1 102 ? 1.426 -8.816 17.628 1.00 94.06 102 PRO A O 1
ATOM 753 N N . GLN A 1 103 ? 1.660 -10.922 16.896 1.00 94.38 103 GLN A N 1
ATOM 754 C CA . GLN A 1 103 ? 3.093 -11.055 17.184 1.00 94.38 103 GLN A CA 1
ATOM 755 C C . GLN A 1 103 ? 3.983 -10.501 16.059 1.00 94.38 103 GLN A C 1
ATOM 757 O O . GLN A 1 103 ? 5.122 -10.120 16.314 1.00 94.38 103 GLN A O 1
ATOM 762 N N . ALA A 1 104 ? 3.468 -10.443 14.829 1.00 92.62 104 ALA A N 1
ATOM 763 C CA . ALA A 1 104 ? 4.121 -9.856 13.661 1.00 92.62 104 ALA A CA 1
ATOM 764 C C . ALA A 1 104 ? 3.131 -8.928 12.924 1.00 92.62 104 ALA A C 1
ATOM 766 O O . ALA A 1 104 ? 2.627 -9.277 11.851 1.00 92.62 104 ALA A O 1
ATOM 767 N N . PRO A 1 105 ? 2.803 -7.760 13.514 1.00 93.75 105 PRO A N 1
ATOM 768 C CA . PRO A 1 105 ? 1.705 -6.918 13.041 1.00 93.75 105 PRO A CA 1
ATOM 769 C C . PRO A 1 105 ? 2.069 -6.074 11.815 1.00 93.75 105 PRO A C 1
ATOM 771 O O . PRO A 1 105 ? 1.183 -5.475 11.211 1.00 93.75 105 PRO A O 1
ATOM 774 N N . VAL A 1 106 ? 3.355 -6.006 11.448 1.00 94.56 106 VAL A N 1
ATOM 775 C CA . VAL A 1 106 ? 3.846 -5.165 10.349 1.00 94.56 106 VAL A CA 1
ATOM 776 C C . VAL A 1 106 ? 4.476 -6.017 9.253 1.00 94.56 106 VAL A C 1
ATOM 778 O O . VAL A 1 106 ? 5.461 -6.717 9.484 1.00 94.56 106 VAL A O 1
ATOM 781 N N . GLY A 1 107 ? 3.929 -5.913 8.044 1.00 95.62 107 GLY A N 1
ATOM 782 C CA . GLY A 1 107 ? 4.493 -6.479 6.825 1.00 95.62 107 GLY A CA 1
ATOM 783 C C . GLY A 1 107 ? 5.263 -5.424 6.045 1.00 95.62 107 GLY A C 1
ATOM 784 O O . GLY A 1 107 ? 4.729 -4.359 5.746 1.00 95.62 107 GLY A O 1
ATOM 785 N N . TYR A 1 108 ? 6.507 -5.722 5.690 1.00 95.88 108 TYR A N 1
ATOM 786 C CA . TYR A 1 108 ? 7.377 -4.830 4.928 1.00 95.88 108 TYR A CA 1
ATOM 787 C C . TYR A 1 108 ? 7.496 -5.351 3.500 1.00 95.88 108 TYR A C 1
ATOM 789 O O . TYR A 1 108 ? 7.926 -6.484 3.293 1.00 95.88 108 TYR A O 1
ATOM 797 N N . LEU A 1 109 ? 7.119 -4.536 2.519 1.00 96.25 109 LEU A N 1
ATOM 798 C CA . LEU A 1 109 ? 7.124 -4.882 1.102 1.00 96.25 109 LEU A CA 1
ATOM 799 C C . LEU A 1 109 ? 7.853 -3.817 0.291 1.00 96.25 109 LEU A C 1
ATOM 801 O O . LEU A 1 109 ? 7.678 -2.621 0.519 1.00 96.25 109 LEU A O 1
ATOM 805 N N . LYS A 1 110 ? 8.601 -4.240 -0.723 1.00 94.44 110 LYS A N 1
ATOM 806 C CA . LYS A 1 110 ? 9.132 -3.335 -1.743 1.00 94.44 110 LYS A CA 1
ATOM 807 C C . LYS A 1 110 ? 8.629 -3.732 -3.117 1.00 94.44 110 LYS A C 1
ATOM 809 O O . LYS A 1 110 ? 8.400 -4.907 -3.394 1.00 94.44 110 LYS A O 1
ATOM 814 N N . ALA A 1 111 ? 8.449 -2.736 -3.970 1.00 92.38 111 ALA A N 1
ATOM 815 C CA . ALA A 1 111 ? 7.991 -2.931 -5.330 1.00 92.38 111 ALA A CA 1
ATOM 816 C C . ALA A 1 111 ? 8.928 -2.273 -6.335 1.00 92.38 111 ALA A C 1
ATOM 818 O O . ALA A 1 111 ? 9.336 -1.126 -6.152 1.00 92.38 111 ALA A O 1
ATOM 819 N N . HIS A 1 112 ? 9.222 -2.973 -7.427 1.00 89.06 112 HIS A N 1
ATOM 820 C CA . HIS A 1 112 ? 10.054 -2.464 -8.513 1.00 89.06 112 HIS A CA 1
ATOM 821 C C . HIS A 1 112 ? 9.518 -2.897 -9.881 1.00 89.06 112 HIS A C 1
ATOM 823 O O . HIS A 1 112 ? 8.736 -3.841 -10.007 1.00 89.06 112 HIS A O 1
ATOM 829 N N . ILE A 1 113 ? 9.937 -2.187 -10.930 1.00 87.44 113 ILE A N 1
ATOM 830 C CA . ILE A 1 113 ? 9.682 -2.613 -12.307 1.00 87.44 113 ILE A CA 1
ATOM 831 C C . ILE A 1 113 ? 10.805 -3.550 -12.728 1.00 87.44 113 ILE A C 1
ATOM 833 O O . ILE A 1 113 ? 11.969 -3.152 -12.726 1.00 87.44 113 ILE A O 1
ATOM 837 N N . LYS A 1 114 ? 10.444 -4.753 -13.167 1.00 87.12 114 LYS A N 1
ATOM 838 C CA . LYS A 1 114 ? 11.317 -5.644 -13.922 1.00 87.12 114 LYS A CA 1
ATOM 839 C C . LYS A 1 114 ? 11.068 -5.426 -15.420 1.00 87.12 114 LYS A C 1
ATOM 841 O O . LYS A 1 114 ? 9.974 -5.758 -15.896 1.00 87.12 114 LYS A O 1
ATOM 846 N N . PRO A 1 115 ? 12.035 -4.864 -16.168 1.00 83.19 115 PRO A N 1
ATOM 847 C CA . PRO A 1 115 ? 11.910 -4.722 -17.610 1.00 83.19 115 PRO A CA 1
ATOM 848 C C . PRO A 1 115 ? 11.774 -6.087 -18.281 1.00 83.19 115 PRO A C 1
ATOM 850 O O . PRO A 1 115 ? 12.458 -7.044 -17.914 1.00 83.19 115 PRO A O 1
ATOM 853 N N . GLY A 1 116 ? 10.884 -6.176 -19.262 1.00 80.88 116 GLY A N 1
ATOM 854 C CA . GLY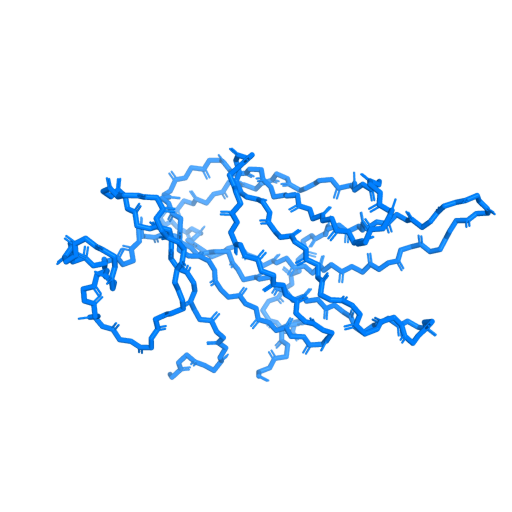 A 1 116 ? 10.704 -7.368 -20.083 1.00 80.88 116 GLY A CA 1
ATOM 855 C C . GLY A 1 116 ? 10.754 -7.010 -21.560 1.00 80.88 116 GLY A C 1
ATOM 856 O O . GLY A 1 116 ? 10.484 -5.873 -21.931 1.00 80.88 116 GLY A O 1
ATOM 857 N N . PHE A 1 117 ? 11.068 -7.992 -22.406 1.00 77.06 117 PHE A N 1
ATOM 858 C CA . PHE A 1 117 ? 11.226 -7.787 -23.851 1.00 77.06 117 PHE A CA 1
ATOM 859 C C . PHE A 1 117 ? 9.949 -7.265 -24.538 1.00 77.06 117 PHE A C 1
ATOM 861 O O . PHE A 1 117 ? 10.027 -6.457 -25.453 1.00 77.06 117 PHE A O 1
ATOM 868 N N . ILE A 1 118 ? 8.772 -7.704 -24.071 1.00 76.94 118 ILE A N 1
ATOM 869 C CA . ILE A 1 118 ? 7.457 -7.315 -24.622 1.00 76.94 118 ILE A CA 1
ATOM 870 C C . ILE A 1 118 ? 6.717 -6.346 -23.691 1.00 76.94 118 ILE A C 1
ATOM 872 O O . ILE A 1 118 ? 6.005 -5.451 -24.134 1.00 76.94 118 ILE A O 1
ATOM 876 N N . SER A 1 119 ? 6.837 -6.544 -22.379 1.00 78.00 119 SER A N 1
ATOM 877 C CA . SER A 1 119 ? 6.114 -5.762 -21.379 1.00 78.00 119 SER A CA 1
ATOM 878 C C . SER A 1 119 ? 6.867 -5.767 -20.062 1.00 78.00 119 SER A C 1
ATOM 880 O O . SER A 1 119 ? 7.393 -6.806 -19.661 1.00 78.00 119 SER A O 1
ATOM 882 N N . ASN A 1 120 ? 6.808 -4.651 -19.351 1.00 83.50 120 ASN A N 1
ATOM 883 C CA . ASN A 1 120 ? 7.304 -4.547 -17.989 1.00 83.50 120 ASN A CA 1
ATOM 884 C C . ASN A 1 120 ? 6.407 -5.321 -17.014 1.00 83.50 120 ASN A C 1
ATOM 886 O O . ASN A 1 120 ? 5.187 -5.385 -17.192 1.00 83.50 120 ASN A O 1
ATOM 890 N N . THR A 1 121 ? 7.015 -5.869 -15.966 1.00 88.12 121 THR A N 1
ATOM 891 C CA . THR A 1 121 ? 6.311 -6.526 -14.860 1.00 88.12 121 THR A CA 1
ATOM 892 C C . THR A 1 121 ? 6.568 -5.746 -13.580 1.00 88.12 121 THR A C 1
ATOM 894 O O . THR A 1 121 ? 7.716 -5.434 -13.271 1.00 88.12 121 THR A O 1
ATOM 897 N N . VAL A 1 122 ? 5.515 -5.436 -12.826 1.00 89.44 122 VAL A N 1
ATOM 898 C CA . VAL A 1 122 ? 5.662 -4.947 -11.451 1.00 89.44 122 VAL A CA 1
ATOM 899 C C . VAL A 1 122 ? 5.903 -6.153 -10.553 1.00 89.44 122 VAL A C 1
ATOM 901 O O . VAL A 1 122 ? 5.137 -7.113 -10.588 1.00 89.44 122 VAL A O 1
ATOM 904 N N . VAL A 1 123 ? 6.980 -6.131 -9.782 1.00 91.69 123 VAL A N 1
ATOM 905 C CA . VAL A 1 123 ? 7.311 -7.190 -8.826 1.00 91.69 123 VAL A CA 1
ATOM 906 C C . VAL A 1 123 ? 7.161 -6.622 -7.430 1.00 91.69 123 VAL A C 1
ATOM 908 O O . VAL A 1 123 ? 7.699 -5.549 -7.160 1.00 91.69 123 VAL A O 1
ATOM 911 N N . ILE A 1 124 ? 6.427 -7.330 -6.574 1.00 94.56 124 ILE A N 1
ATOM 912 C CA . ILE A 1 124 ? 6.304 -7.041 -5.146 1.00 94.56 124 ILE A CA 1
ATOM 913 C C . ILE A 1 124 ? 7.030 -8.156 -4.402 1.00 94.56 124 ILE A C 1
ATOM 915 O O . ILE A 1 124 ? 6.781 -9.334 -4.651 1.00 94.56 124 ILE A O 1
ATOM 919 N N . GLU A 1 125 ? 7.930 -7.795 -3.499 1.00 95.25 125 GLU A N 1
ATOM 920 C CA . GLU A 1 125 ? 8.734 -8.746 -2.733 1.00 95.25 125 GLU A CA 1
ATOM 921 C C . GLU A 1 125 ? 8.810 -8.339 -1.254 1.00 95.25 125 GLU A C 1
ATOM 923 O O . GLU A 1 125 ? 8.621 -7.157 -0.935 1.00 95.25 125 GLU A O 1
ATOM 928 N N . PRO A 1 126 ? 9.071 -9.287 -0.334 1.00 95.44 126 PRO A N 1
ATOM 929 C CA . PRO A 1 126 ? 9.276 -8.957 1.065 1.00 95.44 126 PRO A CA 1
ATOM 930 C C . PRO A 1 126 ? 10.492 -8.040 1.217 1.00 95.44 126 PRO A C 1
ATOM 932 O O . PRO A 1 126 ? 11.478 -8.135 0.482 1.00 95.44 126 PRO A O 1
ATOM 935 N N . ALA A 1 127 ? 10.416 -7.149 2.191 1.00 93.44 127 ALA A N 1
ATOM 936 C CA . ALA A 1 127 ? 11.465 -6.211 2.543 1.00 93.44 127 ALA A CA 1
ATOM 937 C C . ALA A 1 127 ? 11.742 -6.276 4.046 1.00 93.44 127 ALA A C 1
ATOM 939 O O . ALA A 1 127 ? 11.007 -6.899 4.812 1.00 93.44 127 ALA A O 1
ATOM 940 N N . MET A 1 128 ? 12.810 -5.615 4.469 1.00 89.31 128 MET A N 1
ATOM 941 C CA . MET A 1 128 ? 13.128 -5.405 5.876 1.00 89.31 128 MET A CA 1
ATOM 942 C C . MET A 1 128 ? 12.843 -3.954 6.282 1.00 89.31 128 MET A C 1
ATOM 944 O O . MET A 1 128 ? 12.811 -3.074 5.421 1.00 89.31 128 MET A O 1
ATOM 948 N N . PRO A 1 129 ? 12.700 -3.655 7.588 1.00 87.69 129 PRO A N 1
ATOM 949 C CA . PRO A 1 129 ? 12.538 -2.280 8.062 1.00 87.69 129 PRO A CA 1
ATOM 950 C C . PRO A 1 129 ? 13.627 -1.324 7.555 1.00 87.69 129 PRO A C 1
ATOM 952 O O . PRO A 1 129 ? 13.329 -0.186 7.217 1.00 87.69 129 PRO A O 1
ATOM 955 N N . GLN A 1 130 ? 14.869 -1.803 7.443 1.00 86.81 130 GLN A N 1
ATOM 956 C CA . GLN A 1 130 ? 16.013 -1.035 6.936 1.00 86.81 130 GLN A CA 1
ATOM 957 C C . GLN A 1 130 ? 15.936 -0.701 5.437 1.00 86.81 130 GLN A C 1
ATOM 959 O O . GLN A 1 130 ? 16.624 0.207 4.982 1.00 86.81 130 GLN A O 1
ATOM 964 N N . ASP A 1 131 ? 15.109 -1.421 4.672 1.00 82.94 131 ASP A N 1
ATOM 965 C CA . ASP A 1 131 ? 14.904 -1.166 3.242 1.00 82.94 131 ASP A CA 1
ATOM 966 C C . ASP A 1 131 ? 13.874 -0.048 2.999 1.00 82.94 131 ASP A C 1
ATOM 968 O O . ASP A 1 131 ? 13.676 0.361 1.853 1.00 82.94 131 ASP A O 1
ATOM 972 N N . MET A 1 132 ? 13.190 0.420 4.051 1.00 85.06 132 MET A N 1
ATOM 973 C CA . MET A 1 132 ? 12.179 1.470 3.966 1.00 85.06 132 MET A CA 1
ATOM 974 C C . MET A 1 132 ? 12.843 2.843 4.089 1.00 85.06 132 MET A C 1
ATOM 976 O O . MET A 1 132 ? 13.300 3.191 5.181 1.00 85.06 132 MET A O 1
ATOM 980 N N . PRO A 1 133 ? 12.888 3.656 3.019 1.00 79.25 133 PRO A N 1
ATOM 981 C CA . PRO A 1 133 ? 13.270 5.048 3.173 1.00 79.25 133 PRO A CA 1
ATOM 982 C C . PRO A 1 133 ? 12.211 5.783 4.003 1.00 79.25 133 PRO A C 1
ATOM 984 O O . PRO A 1 133 ? 11.007 5.535 3.848 1.00 79.25 133 PRO A O 1
ATOM 987 N N . LEU A 1 134 ? 12.708 6.646 4.894 1.00 62.12 134 LEU A N 1
ATOM 988 C CA . LEU A 1 134 ? 11.930 7.540 5.757 1.00 62.12 134 LEU A CA 1
ATOM 989 C C . LEU A 1 134 ? 11.248 8.659 4.965 1.00 62.12 134 LEU A C 1
ATOM 991 O O . LEU A 1 134 ? 11.839 9.117 3.960 1.00 62.12 134 LEU A O 1
#